Protein AF-V7EQD8-F1 (afdb_monomer_lite)

Secondary structure (DSSP, 8-state):
-------TTHHHHHHHHHHHHHHHHHHHHTTTT--HHHHHHHHTS-HHHHHHHHSSHHHHHHHHHHHHHHHHHHHHHHHHTSSS-HHHHHHHHHHHHHHHHTSHHHHHHHHHHHHHHTT-HHHHHHHHHHTHHHHHHHHHHHHHHHHH-

pLDDT: mean 82.43, std 11.23, range [35.62, 97.31]

Sequence (149 aa):
MSLRSPGRPKDLEKREAILDAAQSLFAERGIDGVPIEAIAARSGVSKVTVYGHFGDKSKIFDSIVARETDRLTQSICGALSASGSLEDRLVGFGMALVDMLTQPCHLALDRAVSLESQRNPDLGRRFFDAGPGRIRQMLSDLLARARDD

Structure (mmCIF, N/CA/C/O backbone):
data_AF-V7EQD8-F1
#
_entry.id   AF-V7EQD8-F1
#
loop_
_atom_site.group_PDB
_atom_site.id
_atom_site.type_symbol
_atom_site.label_atom_id
_atom_site.label_alt_id
_atom_site.label_comp_id
_atom_site.label_asym_id
_atom_site.label_entity_id
_atom_site.label_seq_id
_atom_site.pdbx_PDB_ins_code
_atom_site.Cartn_x
_atom_site.Cartn_y
_atom_site.Cartn_z
_atom_site.occupancy
_atom_site.B_iso_or_equiv
_atom_site.auth_seq_id
_atom_site.auth_comp_id
_atom_site.auth_asym_id
_atom_site.auth_atom_id
_atom_site.pdbx_PDB_model_num
ATOM 1 N N . MET A 1 1 ? -41.913 9.981 -5.398 1.00 35.62 1 MET A N 1
ATOM 2 C CA . MET A 1 1 ? -40.986 8.830 -5.319 1.00 35.62 1 MET A CA 1
ATOM 3 C C . MET A 1 1 ? -39.569 9.403 -5.350 1.00 35.62 1 MET A C 1
ATOM 5 O O . MET A 1 1 ? -39.184 9.962 -6.365 1.00 35.62 1 MET A O 1
ATOM 9 N N . SER A 1 2 ? -38.880 9.453 -4.204 1.00 37.94 2 SER A N 1
ATOM 10 C CA . SER A 1 2 ? -37.594 10.157 -4.040 1.00 37.94 2 SER A CA 1
ATOM 11 C C . SER A 1 2 ? -36.434 9.255 -4.468 1.00 37.94 2 SER A C 1
ATOM 13 O O . SER A 1 2 ? -36.255 8.176 -3.906 1.00 37.94 2 SER A O 1
ATOM 15 N N . LEU A 1 3 ? -35.663 9.689 -5.466 1.00 45.66 3 LEU A N 1
ATOM 16 C CA . LEU A 1 3 ? -34.416 9.049 -5.879 1.00 45.66 3 LEU A CA 1
ATOM 17 C C . LEU A 1 3 ? -33.291 9.558 -4.967 1.00 45.66 3 LEU A C 1
ATOM 19 O O . LEU A 1 3 ? -32.916 10.728 -5.025 1.00 45.66 3 LEU A O 1
ATOM 23 N N . ARG A 1 4 ? -32.766 8.688 -4.098 1.00 43.38 4 ARG A N 1
ATOM 24 C CA . ARG A 1 4 ? -31.539 8.953 -3.333 1.00 43.38 4 ARG A CA 1
ATOM 25 C C . ARG A 1 4 ? -30.351 8.930 -4.303 1.00 43.38 4 ARG A C 1
ATOM 27 O O . ARG A 1 4 ? -29.997 7.865 -4.800 1.00 43.38 4 ARG A O 1
ATOM 34 N N . SER A 1 5 ? -29.754 10.089 -4.573 1.00 48.06 5 SER A N 1
ATOM 35 C CA . SER A 1 5 ? -28.507 10.196 -5.346 1.00 48.06 5 SER A CA 1
ATOM 36 C C . SER A 1 5 ? -27.325 9.524 -4.621 1.00 48.06 5 SER A C 1
ATOM 38 O O . SER A 1 5 ? -27.313 9.498 -3.387 1.00 48.06 5 SER A O 1
ATOM 40 N N . PRO A 1 6 ? -26.317 8.992 -5.342 1.00 54.25 6 PRO A N 1
ATOM 41 C CA . PRO A 1 6 ? -25.235 8.207 -4.748 1.00 54.25 6 PRO A CA 1
ATOM 42 C C . PRO A 1 6 ? -24.308 9.108 -3.919 1.00 54.25 6 PRO A C 1
ATOM 44 O O . PRO A 1 6 ? -23.811 10.116 -4.418 1.00 54.25 6 PRO A O 1
ATOM 47 N N . GLY A 1 7 ? -24.056 8.756 -2.657 1.00 58.69 7 GLY A N 1
ATOM 48 C CA . GLY A 1 7 ? -23.233 9.524 -1.712 1.00 58.69 7 GLY A CA 1
ATOM 49 C C . GLY A 1 7 ? -21.726 9.530 -2.014 1.00 58.69 7 GLY A C 1
ATOM 50 O O . GLY A 1 7 ? -20.943 9.072 -1.197 1.00 58.69 7 GLY A O 1
ATOM 51 N N . ARG A 1 8 ? -21.291 10.044 -3.166 1.00 65.12 8 ARG A N 1
ATOM 52 C CA . ARG A 1 8 ? -19.890 10.003 -3.632 1.00 65.12 8 ARG A CA 1
ATOM 53 C C . ARG A 1 8 ? -19.419 11.430 -3.927 1.00 65.12 8 ARG A C 1
ATOM 55 O O . ARG A 1 8 ? -19.691 11.905 -5.025 1.00 65.12 8 ARG A O 1
ATOM 62 N N . PRO A 1 9 ? -18.926 12.189 -2.921 1.00 62.00 9 PRO A N 1
ATOM 63 C CA . PRO A 1 9 ? -17.475 12.304 -2.636 1.00 62.00 9 PRO A CA 1
ATOM 64 C C . PRO A 1 9 ? -17.087 12.225 -1.139 1.00 62.00 9 PRO A C 1
ATOM 66 O O . PRO A 1 9 ? -16.011 11.735 -0.811 1.00 62.00 9 PRO A O 1
ATOM 69 N N . LYS A 1 10 ? -17.982 12.625 -0.221 1.00 72.31 10 LYS A N 1
ATOM 70 C CA . LYS A 1 10 ? -17.722 12.661 1.235 1.00 72.31 10 LYS A CA 1
ATOM 71 C C . LYS A 1 10 ? -17.446 11.283 1.844 1.00 72.31 10 LYS A C 1
ATOM 73 O O . LYS A 1 10 ? -16.814 11.184 2.888 1.00 72.31 10 LYS A O 1
ATOM 78 N N . ASP A 1 11 ? -17.965 10.228 1.223 1.00 86.06 11 ASP A N 1
ATOM 79 C CA . ASP A 1 11 ? -17.760 8.846 1.661 1.00 86.06 11 ASP A CA 1
ATOM 80 C C . ASP A 1 11 ? -16.335 8.353 1.354 1.00 86.06 11 ASP A C 1
ATOM 82 O O . ASP A 1 11 ? -15.716 7.680 2.174 1.00 86.06 11 ASP A O 1
ATOM 86 N N . LEU A 1 12 ? -15.771 8.778 0.215 1.00 88.25 12 LEU A N 1
ATOM 87 C CA . LEU A 1 12 ? -14.381 8.495 -0.150 1.00 88.25 12 LEU A CA 1
ATOM 88 C C . LEU A 1 12 ? -13.405 9.271 0.739 1.00 88.25 12 LEU A C 1
ATOM 90 O O . LEU A 1 12 ? -12.449 8.686 1.229 1.00 88.25 12 LEU A O 1
ATOM 94 N N . GLU A 1 13 ? -13.679 10.550 1.010 1.00 91.94 13 GLU A N 1
ATOM 95 C CA . GLU A 1 13 ? -12.861 11.364 1.924 1.00 91.94 13 GLU A CA 1
ATOM 96 C C . GLU A 1 13 ? -12.782 10.741 3.323 1.00 91.94 13 GLU A C 1
ATOM 98 O O . GLU A 1 13 ? -11.703 10.633 3.900 1.00 91.94 13 GLU A O 1
ATOM 103 N N . LYS A 1 14 ? -13.916 10.265 3.856 1.00 94.06 14 LYS A N 1
ATOM 104 C CA . LYS A 1 14 ? -13.954 9.559 5.144 1.00 94.06 14 LYS A CA 1
ATOM 105 C C . LYS A 1 14 ? -13.181 8.252 5.098 1.00 94.06 14 LYS A C 1
ATOM 107 O O . LYS A 1 14 ? -12.439 7.958 6.031 1.00 94.06 14 LYS A O 1
ATOM 112 N N . ARG A 1 15 ? -13.352 7.472 4.028 1.00 94.56 15 ARG A N 1
ATOM 113 C CA . ARG A 1 15 ? -12.625 6.217 3.846 1.00 94.56 15 ARG A CA 1
ATOM 114 C C . ARG A 1 15 ? -11.114 6.454 3.864 1.00 94.56 15 ARG A C 1
ATOM 116 O O . ARG A 1 15 ? -10.417 5.753 4.591 1.00 94.56 15 ARG A O 1
ATOM 123 N N . GLU A 1 16 ? -10.623 7.450 3.132 1.00 93.94 16 GLU A N 1
ATOM 124 C CA . GLU A 1 16 ? -9.193 7.779 3.101 1.00 93.94 16 GLU A CA 1
ATOM 125 C C . GLU A 1 16 ? -8.692 8.325 4.443 1.00 93.94 16 GLU A C 1
ATOM 127 O O . GLU A 1 16 ? -7.660 7.867 4.928 1.00 93.94 16 GLU A O 1
ATOM 132 N N . ALA A 1 17 ? -9.462 9.187 5.117 1.00 95.50 17 ALA A N 1
ATOM 133 C CA . ALA A 1 17 ? -9.112 9.680 6.452 1.00 95.50 17 ALA A CA 1
ATOM 134 C C . ALA A 1 17 ? -8.960 8.543 7.480 1.00 95.50 17 ALA A C 1
ATOM 136 O O . ALA A 1 17 ? -8.080 8.586 8.342 1.00 95.50 17 ALA A O 1
ATOM 137 N N . ILE A 1 18 ? -9.799 7.504 7.390 1.00 96.75 18 ILE A N 1
ATOM 138 C CA . ILE A 1 18 ? -9.688 6.309 8.236 1.00 96.75 18 ILE A CA 1
ATOM 139 C C . ILE A 1 18 ? -8.4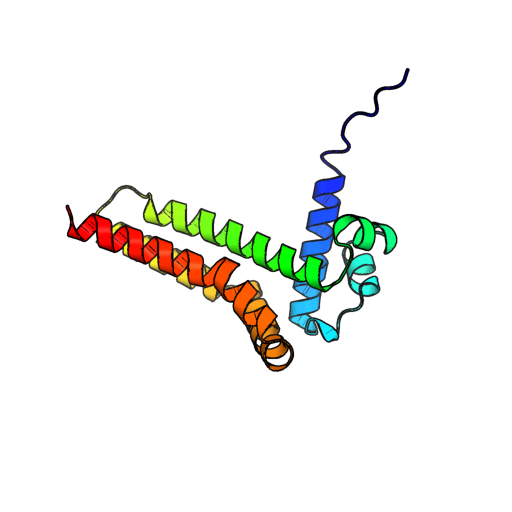03 5.536 7.920 1.00 96.75 18 ILE A C 1
ATOM 141 O O . ILE A 1 18 ? -7.706 5.133 8.853 1.00 96.75 18 ILE A O 1
ATOM 145 N N . LEU A 1 19 ? -8.078 5.332 6.637 1.00 94.06 19 LEU A N 1
ATOM 146 C CA . LEU A 1 19 ? -6.863 4.619 6.228 1.00 94.06 19 LEU A CA 1
ATOM 147 C C . LEU A 1 19 ? -5.595 5.359 6.662 1.00 94.06 19 LEU A C 1
ATOM 149 O O . LEU A 1 19 ? -4.694 4.724 7.202 1.00 94.06 19 LEU A O 1
ATOM 153 N N . ASP A 1 20 ? -5.546 6.683 6.508 1.00 92.69 20 ASP A N 1
ATOM 154 C CA . ASP A 1 20 ? -4.400 7.502 6.919 1.00 92.69 20 ASP A CA 1
ATOM 155 C C . ASP A 1 20 ? -4.193 7.462 8.437 1.00 92.69 20 ASP A C 1
ATOM 157 O O . ASP A 1 20 ? -3.082 7.233 8.928 1.00 92.69 20 ASP A O 1
ATOM 161 N N . ALA A 1 21 ? -5.281 7.614 9.199 1.00 95.00 21 ALA A N 1
ATOM 162 C CA . ALA A 1 21 ? -5.243 7.518 10.653 1.00 95.00 21 ALA A CA 1
ATOM 163 C C . ALA A 1 21 ? -4.765 6.136 11.119 1.00 95.00 21 ALA A C 1
ATOM 165 O O . ALA A 1 21 ? -3.910 6.043 12.004 1.00 95.00 21 ALA A O 1
ATOM 166 N N . ALA A 1 22 ? -5.304 5.070 10.524 1.00 92.88 22 ALA A N 1
ATOM 167 C CA . ALA A 1 22 ? -4.948 3.699 10.855 1.00 92.88 22 ALA A CA 1
ATOM 168 C C . ALA A 1 22 ? -3.497 3.376 10.489 1.00 92.88 22 ALA A C 1
ATOM 170 O O . ALA A 1 22 ? -2.781 2.834 11.324 1.00 92.88 22 ALA A O 1
ATOM 171 N N . GLN A 1 23 ? -3.034 3.765 9.299 1.00 88.38 23 GLN A N 1
ATOM 172 C CA . GLN A 1 23 ? -1.656 3.554 8.851 1.00 88.38 23 GLN A CA 1
ATOM 173 C C . GLN A 1 23 ? -0.655 4.205 9.807 1.00 88.38 23 GLN A C 1
ATOM 175 O O . GLN A 1 23 ? 0.293 3.557 10.250 1.00 88.38 23 GLN A O 1
ATOM 180 N N . SER A 1 24 ? -0.900 5.461 10.185 1.00 87.69 24 SER A N 1
ATOM 181 C CA . SER A 1 24 ? -0.051 6.186 11.130 1.00 87.69 24 SER A CA 1
ATOM 182 C C . SER A 1 24 ? -0.050 5.535 12.521 1.00 87.69 24 SER A C 1
ATOM 184 O O . SER A 1 24 ? 1.010 5.352 13.116 1.00 87.69 24 SER A O 1
ATOM 186 N N . LEU A 1 25 ? -1.211 5.113 13.031 1.00 90.88 25 LEU A N 1
ATOM 187 C CA . LEU A 1 25 ? -1.297 4.446 14.334 1.00 90.88 25 LEU A CA 1
ATOM 188 C C . LEU A 1 25 ? -0.646 3.057 14.332 1.00 90.88 25 LEU A C 1
ATOM 190 O O . LEU A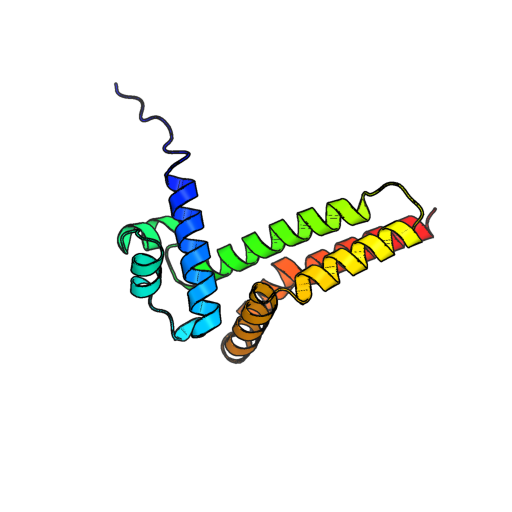 1 25 ? 0.043 2.711 15.293 1.00 90.88 25 LEU A O 1
ATOM 194 N N . PHE A 1 26 ? -0.840 2.265 13.274 1.00 87.25 26 PHE A N 1
ATOM 195 C CA . PHE A 1 26 ? -0.212 0.949 13.132 1.00 87.25 26 PHE A CA 1
ATOM 196 C C . PHE A 1 26 ? 1.310 1.069 13.053 1.00 87.25 26 PHE A C 1
ATOM 198 O O . PHE A 1 26 ? 2.009 0.257 13.655 1.00 87.25 26 PHE A O 1
ATOM 205 N N . ALA A 1 27 ? 1.823 2.104 12.382 1.00 78.56 27 ALA A N 1
ATOM 206 C CA . ALA A 1 27 ? 3.250 2.404 12.343 1.00 78.56 27 ALA A CA 1
ATOM 207 C C . ALA A 1 27 ? 3.824 2.750 13.730 1.00 78.56 27 ALA A C 1
ATOM 209 O O . ALA A 1 27 ? 4.937 2.344 14.054 1.00 78.56 27 ALA A O 1
ATOM 210 N N . GLU A 1 28 ? 3.068 3.480 14.555 1.00 83.12 28 GLU A N 1
ATOM 211 C CA . GLU A 1 28 ? 3.496 3.897 15.897 1.00 83.12 28 GLU A CA 1
ATOM 212 C C . GLU A 1 28 ? 3.424 2.768 16.938 1.00 83.12 28 GLU A C 1
ATOM 214 O O . GLU A 1 28 ? 4.244 2.723 17.854 1.00 83.12 28 GLU A O 1
ATOM 219 N N . ARG A 1 29 ? 2.405 1.902 16.860 1.00 83.19 29 ARG A N 1
ATOM 220 C CA . ARG A 1 29 ? 2.007 1.023 17.981 1.00 83.19 29 ARG A CA 1
ATOM 221 C C . ARG A 1 29 ? 1.840 -0.450 17.605 1.00 83.19 29 ARG A C 1
ATOM 223 O O . ARG A 1 29 ? 1.471 -1.254 18.461 1.00 83.19 29 ARG A O 1
ATOM 230 N N . GLY A 1 30 ? 2.084 -0.806 16.344 1.00 75.94 30 GLY A N 1
ATOM 231 C CA . GLY A 1 30 ? 1.710 -2.104 15.787 1.00 75.94 30 GLY A CA 1
ATOM 232 C C . GLY A 1 30 ? 0.194 -2.247 15.616 1.00 75.94 30 GLY A C 1
ATOM 233 O O . GLY A 1 30 ? -0.592 -1.439 16.107 1.00 75.94 30 GLY A O 1
ATOM 234 N N . ILE A 1 31 ? -0.243 -3.289 14.908 1.00 80.31 31 ILE A N 1
ATOM 235 C CA . ILE A 1 31 ? -1.666 -3.490 14.589 1.00 80.31 31 ILE A CA 1
ATOM 236 C C . ILE A 1 31 ? -2.466 -3.811 15.858 1.00 80.31 31 ILE A C 1
ATOM 238 O O . ILE A 1 31 ? -3.527 -3.231 16.099 1.00 80.31 31 ILE A O 1
ATOM 242 N N . ASP A 1 32 ? -1.956 -4.706 16.706 1.00 80.81 32 ASP A N 1
ATOM 243 C CA . ASP A 1 32 ? -2.610 -5.129 17.950 1.00 80.81 32 ASP A CA 1
ATOM 244 C C . ASP A 1 32 ? -2.819 -3.989 18.947 1.00 80.81 32 ASP A C 1
ATOM 246 O O . ASP A 1 32 ? -3.896 -3.884 19.534 1.00 80.81 32 ASP A O 1
ATOM 250 N N . GLY A 1 33 ? -1.836 -3.094 19.071 1.00 83.75 33 GLY A N 1
ATOM 251 C CA . GLY A 1 33 ? -1.858 -1.970 20.010 1.00 83.75 33 GLY A CA 1
ATOM 252 C C . GLY A 1 33 ? -2.836 -0.848 19.650 1.00 83.75 33 GLY A C 1
ATOM 253 O O . GLY A 1 33 ? -2.946 0.128 20.396 1.00 83.75 33 GLY A O 1
ATOM 254 N N . VAL A 1 34 ? -3.540 -0.954 18.519 1.00 90.44 34 VAL A N 1
ATOM 255 C CA . VAL A 1 34 ? -4.428 0.095 18.010 1.00 90.44 34 VAL A CA 1
ATOM 256 C C . VAL A 1 34 ? -5.896 -0.338 18.095 1.00 90.44 34 VAL A C 1
ATOM 258 O O . VAL A 1 34 ? -6.333 -1.206 17.331 1.00 90.44 34 VAL A O 1
ATOM 261 N N . PRO A 1 35 ? -6.690 0.274 18.994 1.00 94.44 35 PRO A N 1
ATOM 262 C CA . PRO A 1 35 ? -8.133 0.073 19.034 1.00 94.44 35 PRO A CA 1
ATOM 263 C C . PRO A 1 35 ? -8.837 0.870 17.924 1.00 94.44 35 PRO A C 1
ATOM 265 O O . PRO A 1 35 ? -8.379 1.941 17.515 1.00 94.44 35 PRO A O 1
ATOM 268 N N . ILE A 1 36 ? -9.994 0.382 17.465 1.00 95.19 36 ILE A N 1
ATOM 269 C CA . ILE A 1 36 ? -10.816 1.049 16.434 1.00 95.19 36 ILE A CA 1
ATOM 270 C C . ILE A 1 36 ? -11.235 2.457 16.890 1.00 95.19 36 ILE A C 1
ATOM 272 O O . ILE A 1 36 ? -11.344 3.373 16.080 1.00 95.19 36 ILE A O 1
ATOM 276 N N . GLU A 1 37 ? -11.417 2.658 18.192 1.00 95.62 37 GLU A N 1
ATOM 277 C CA . GLU A 1 37 ? -11.703 3.943 18.826 1.00 95.62 37 GLU A CA 1
ATOM 278 C C . GLU A 1 37 ? -10.589 4.967 18.598 1.00 95.62 37 GLU A C 1
ATOM 280 O O . GLU A 1 37 ? -10.881 6.132 18.340 1.00 95.62 37 GLU A O 1
ATOM 285 N N . ALA A 1 38 ? -9.322 4.542 18.649 1.00 97.00 38 ALA A N 1
ATOM 286 C CA . ALA A 1 38 ? -8.194 5.430 18.376 1.00 97.00 38 ALA A CA 1
ATOM 287 C C . ALA A 1 38 ? -8.162 5.841 16.899 1.00 97.00 38 ALA A C 1
ATOM 289 O O . ALA A 1 38 ? -7.902 7.004 16.591 1.00 97.00 38 ALA A O 1
ATOM 290 N N . ILE A 1 39 ? -8.486 4.911 15.994 1.00 96.94 39 ILE A N 1
ATOM 291 C CA . ILE A 1 39 ? -8.598 5.191 14.557 1.00 96.94 39 ILE A CA 1
ATOM 292 C C . ILE A 1 39 ? -9.733 6.186 14.305 1.00 96.94 39 ILE A C 1
ATOM 294 O O . ILE A 1 39 ? -9.525 7.187 13.624 1.00 96.94 39 ILE A O 1
ATOM 298 N N . ALA A 1 40 ? -10.912 5.958 14.889 1.00 96.94 40 ALA A N 1
ATOM 299 C CA . ALA A 1 40 ? -12.064 6.853 14.782 1.00 96.94 40 ALA A CA 1
ATOM 300 C C . ALA A 1 40 ? -11.732 8.267 15.295 1.00 96.94 40 ALA A C 1
ATOM 302 O O . ALA A 1 40 ? -11.955 9.252 14.594 1.00 96.94 40 ALA A O 1
ATOM 303 N N . ALA A 1 41 ? -11.112 8.362 16.475 1.00 97.31 41 ALA A N 1
ATOM 304 C CA . ALA A 1 41 ? -10.706 9.635 17.063 1.00 97.31 41 ALA A CA 1
ATOM 305 C C . ALA A 1 41 ? -9.694 10.391 16.187 1.00 97.31 41 ALA A C 1
ATOM 307 O O . ALA A 1 41 ? -9.863 11.587 15.961 1.00 97.31 41 ALA A O 1
ATOM 308 N N . ARG A 1 42 ? -8.669 9.706 15.659 1.00 96.88 42 ARG A N 1
ATOM 309 C CA . ARG A 1 42 ? -7.640 10.337 14.814 1.00 96.88 42 ARG A CA 1
ATOM 310 C C . ARG A 1 42 ? -8.162 10.714 13.421 1.00 96.88 42 ARG A C 1
ATOM 312 O O . ARG A 1 42 ? -7.721 11.716 12.875 1.00 96.88 42 ARG A O 1
ATOM 319 N N . SER A 1 43 ? -9.103 9.954 12.864 1.00 96.56 43 SER A N 1
ATOM 320 C CA . SER A 1 43 ? -9.715 10.233 11.551 1.00 96.56 43 SER A CA 1
ATOM 321 C C . SER A 1 43 ? -10.867 11.243 11.598 1.00 96.56 43 SER A C 1
ATOM 323 O O . SER A 1 43 ? -11.355 11.663 10.551 1.00 96.56 43 SER A O 1
ATOM 325 N N . GLY A 1 44 ? -11.332 11.630 12.791 1.00 95.88 44 GLY A N 1
ATOM 326 C CA . GLY A 1 44 ? -12.455 12.557 12.953 1.00 95.88 44 GLY A CA 1
ATOM 327 C C . GLY A 1 44 ? -13.817 11.964 12.569 1.00 95.88 44 GLY A C 1
ATOM 328 O O . GLY A 1 44 ? -14.777 12.711 12.375 1.00 95.88 44 GLY A O 1
ATOM 329 N N . VAL A 1 45 ? -13.927 10.634 12.459 1.00 95.75 45 VAL A N 1
ATOM 330 C CA . VAL A 1 45 ? -15.194 9.938 12.179 1.00 95.75 45 VAL A CA 1
ATOM 331 C C . VAL A 1 45 ? -15.701 9.164 13.398 1.00 95.75 45 VAL A C 1
ATOM 333 O O . VAL A 1 45 ? -14.981 8.926 14.363 1.00 95.75 45 VAL A O 1
ATOM 336 N N . SER A 1 46 ? -16.967 8.737 13.376 1.00 96.06 46 SER A N 1
ATOM 337 C CA . SER A 1 46 ? -17.517 7.910 14.456 1.00 96.06 46 SER A CA 1
ATOM 338 C C . SER A 1 46 ? -17.067 6.449 14.349 1.00 96.06 46 SER A C 1
ATOM 340 O O . SER A 1 46 ? -16.845 5.933 13.253 1.00 96.06 46 SER A O 1
ATOM 342 N N . LYS A 1 47 ? -17.039 5.730 15.479 1.00 95.06 47 LYS A N 1
ATOM 343 C CA . LYS A 1 47 ? -16.777 4.276 15.518 1.00 95.06 47 LYS A CA 1
ATOM 344 C C . LYS A 1 47 ? -17.703 3.488 14.578 1.00 95.06 47 LYS A C 1
ATOM 346 O O . LYS A 1 47 ? -17.259 2.584 13.879 1.00 95.06 47 LYS A O 1
ATOM 351 N N . VAL A 1 48 ? -18.982 3.876 14.522 1.00 95.19 48 VAL A N 1
ATOM 352 C CA . VAL A 1 48 ? -19.984 3.288 13.614 1.00 95.19 48 VAL A CA 1
ATOM 353 C C . VAL A 1 48 ? -19.606 3.512 12.149 1.00 95.19 48 VAL A C 1
ATOM 355 O O . VAL A 1 48 ? -19.776 2.612 11.337 1.00 95.19 48 VAL A O 1
ATOM 358 N N . THR A 1 49 ? -19.044 4.678 11.815 1.00 94.50 49 THR A N 1
ATOM 359 C CA . THR A 1 49 ? -18.561 4.971 10.457 1.00 94.50 49 THR A CA 1
ATOM 360 C C . THR A 1 49 ? -17.388 4.061 10.092 1.00 94.50 49 THR A C 1
ATOM 362 O O . THR A 1 49 ? -17.406 3.460 9.024 1.00 94.50 49 THR A O 1
ATOM 365 N N . VAL A 1 50 ? -16.414 3.875 10.994 1.00 95.56 50 VAL A N 1
ATOM 366 C CA . VAL A 1 50 ? -15.278 2.962 10.757 1.00 95.56 50 VAL A CA 1
ATOM 367 C C . VAL A 1 50 ? -15.756 1.532 10.491 1.00 95.56 50 VAL A C 1
ATOM 369 O O . VAL A 1 50 ? -15.365 0.928 9.492 1.00 95.56 50 VAL A O 1
ATOM 372 N N . TYR A 1 51 ? -16.653 1.011 11.334 1.00 93.62 51 TYR A N 1
ATOM 373 C CA . TYR A 1 51 ? -17.242 -0.312 11.120 1.00 93.62 51 TYR A CA 1
ATOM 374 C C . TYR A 1 51 ? -18.080 -0.396 9.843 1.00 93.62 51 TYR A C 1
ATOM 376 O O . TYR A 1 51 ? -18.038 -1.419 9.170 1.00 93.62 51 TYR A O 1
ATOM 384 N N . GLY A 1 52 ? -18.798 0.666 9.473 1.00 93.69 52 GLY A N 1
ATOM 385 C CA . GLY A 1 52 ? -19.563 0.712 8.227 1.00 93.69 52 GLY A CA 1
ATOM 386 C C . GLY A 1 52 ? -18.688 0.609 6.974 1.00 93.69 52 GLY A C 1
ATOM 387 O O . GLY A 1 52 ? -19.082 -0.049 6.017 1.00 93.69 52 GLY A O 1
ATOM 388 N N . HIS A 1 53 ? -17.496 1.215 6.982 1.00 93.62 53 HIS A N 1
ATOM 389 C CA . HIS A 1 53 ? -16.578 1.158 5.840 1.00 93.62 53 HIS A CA 1
ATOM 390 C C . HIS A 1 53 ? -15.773 -0.139 5.762 1.00 93.62 53 HIS A C 1
ATOM 392 O O . HIS A 1 53 ? -15.506 -0.618 4.661 1.00 93.62 53 HIS A O 1
ATOM 398 N N . PHE A 1 54 ? -15.344 -0.679 6.906 1.00 92.62 54 PHE A N 1
ATOM 399 C CA . PHE A 1 54 ? -14.336 -1.742 6.922 1.00 92.62 54 PHE A CA 1
ATOM 400 C C . PHE A 1 54 ? -14.765 -3.011 7.657 1.00 92.62 54 PHE A C 1
ATOM 402 O O . PHE A 1 54 ? -14.201 -4.065 7.404 1.00 92.62 54 PHE A O 1
ATOM 409 N N . GLY A 1 55 ? -15.761 -2.964 8.539 1.00 91.25 55 GLY A N 1
ATOM 410 C CA . GLY A 1 55 ? -16.218 -4.122 9.314 1.00 91.25 55 GLY A CA 1
ATOM 411 C C . GLY A 1 55 ? -15.287 -4.516 10.465 1.00 91.25 55 GLY A C 1
ATOM 412 O O . GLY A 1 55 ? -15.752 -4.655 11.591 1.00 91.25 55 GLY A O 1
ATOM 413 N N . ASP A 1 56 ? -13.981 -4.645 10.231 1.00 87.38 56 ASP A N 1
ATOM 414 C CA . ASP A 1 56 ? -13.004 -4.970 11.274 1.00 87.38 56 ASP A CA 1
ATOM 415 C C . ASP A 1 56 ? -11.606 -4.373 11.010 1.00 87.38 56 ASP A C 1
ATOM 417 O O . ASP A 1 56 ? -11.326 -3.783 9.964 1.00 87.38 56 ASP A O 1
ATOM 421 N N . LYS A 1 57 ? -10.713 -4.515 11.998 1.00 87.31 57 LYS A N 1
ATOM 422 C CA . LYS A 1 57 ? -9.335 -4.005 11.942 1.00 87.31 57 LYS A CA 1
ATOM 423 C C . LYS A 1 57 ? -8.491 -4.705 10.866 1.00 87.31 57 LYS A C 1
ATOM 425 O O . LYS A 1 57 ? -7.643 -4.054 10.259 1.00 87.31 57 LYS A O 1
ATOM 430 N N . SER A 1 58 ? -8.741 -5.990 10.599 1.00 82.56 58 SER A N 1
ATOM 431 C CA . SER A 1 58 ? -8.040 -6.743 9.551 1.00 82.56 58 SER A CA 1
ATOM 432 C C . SER A 1 58 ? -8.362 -6.183 8.171 1.00 82.56 58 SER A C 1
ATOM 434 O O . SER A 1 58 ? -7.469 -6.042 7.346 1.00 82.56 58 SER A O 1
ATOM 436 N N . LYS A 1 59 ? -9.616 -5.808 7.916 1.00 87.19 59 LYS A N 1
ATOM 437 C CA . LYS A 1 59 ? -10.047 -5.206 6.650 1.00 87.19 59 LYS A CA 1
ATOM 438 C C . LYS A 1 59 ? -9.503 -3.798 6.435 1.00 87.19 59 LYS A C 1
ATOM 440 O O . LYS A 1 59 ? -9.236 -3.427 5.291 1.00 87.19 59 LYS A O 1
ATOM 445 N N . ILE A 1 60 ? -9.315 -3.023 7.507 1.00 90.56 60 ILE A N 1
ATOM 446 C CA . ILE A 1 60 ? -8.598 -1.738 7.439 1.00 90.56 60 ILE A CA 1
ATOM 447 C C . ILE A 1 60 ? -7.160 -1.991 6.994 1.00 90.56 60 ILE A C 1
ATOM 449 O O . ILE A 1 60 ? -6.700 -1.375 6.038 1.00 90.56 60 ILE A O 1
ATOM 453 N N . PHE A 1 61 ? -6.476 -2.936 7.640 1.00 83.75 61 PHE A N 1
ATOM 454 C CA . PHE A 1 61 ? -5.113 -3.309 7.280 1.00 83.75 61 PHE A CA 1
ATOM 455 C C . PHE A 1 61 ? -5.007 -3.797 5.827 1.00 83.75 61 PHE A C 1
ATOM 457 O O . PHE A 1 61 ? -4.213 -3.254 5.064 1.00 83.75 61 PHE A O 1
ATOM 464 N N . ASP A 1 62 ? -5.867 -4.730 5.413 1.00 81.38 62 ASP A N 1
ATOM 465 C CA . ASP A 1 62 ? -5.933 -5.222 4.032 1.00 81.38 62 ASP A CA 1
ATOM 466 C C . ASP A 1 62 ? -6.121 -4.072 3.028 1.00 81.38 62 ASP A C 1
ATOM 468 O O . ASP A 1 62 ? -5.514 -4.058 1.959 1.00 81.38 62 ASP A O 1
ATOM 472 N N . SER A 1 63 ? -6.951 -3.085 3.379 1.00 88.06 63 SER A N 1
ATOM 473 C CA . SER A 1 63 ? -7.208 -1.913 2.539 1.00 88.06 63 SER A CA 1
ATOM 474 C C . SER A 1 63 ? -6.011 -0.964 2.462 1.00 88.06 63 SER A C 1
ATOM 476 O O . SER A 1 63 ? -5.786 -0.384 1.402 1.00 88.06 63 SER A O 1
ATOM 478 N N . ILE A 1 64 ? -5.243 -0.805 3.547 1.00 85.94 64 ILE A N 1
ATOM 479 C CA . ILE A 1 64 ? -3.976 -0.056 3.534 1.00 85.94 64 ILE A CA 1
ATOM 480 C C . ILE A 1 64 ? -2.982 -0.768 2.615 1.00 85.94 64 ILE A C 1
ATOM 482 O O . ILE A 1 64 ? -2.427 -0.137 1.723 1.00 85.94 64 ILE A O 1
ATOM 486 N N . VAL A 1 65 ? -2.810 -2.084 2.776 1.00 78.12 65 VAL A N 1
ATOM 487 C CA . VAL A 1 65 ? -1.902 -2.887 1.940 1.00 78.12 65 VAL A CA 1
ATOM 488 C C . VAL A 1 65 ? -2.280 -2.779 0.463 1.00 78.12 65 VAL A C 1
ATOM 490 O O . VAL A 1 65 ? -1.409 -2.541 -0.372 1.00 78.12 65 VAL A O 1
ATOM 493 N N . ALA A 1 66 ? -3.569 -2.895 0.134 1.00 80.12 66 ALA A N 1
ATOM 494 C CA . ALA A 1 66 ? -4.056 -2.733 -1.233 1.00 80.12 66 ALA A CA 1
ATOM 495 C C . ALA A 1 66 ? -3.790 -1.319 -1.778 1.00 80.12 66 ALA A C 1
ATOM 497 O O . ALA A 1 66 ? -3.296 -1.180 -2.891 1.00 80.12 66 ALA A O 1
ATOM 498 N N . ARG A 1 67 ? -4.042 -0.270 -0.982 1.00 84.12 67 ARG A N 1
ATOM 499 C CA . ARG A 1 67 ? -3.790 1.124 -1.381 1.00 84.12 67 ARG A CA 1
ATOM 500 C C . ARG A 1 67 ? -2.315 1.382 -1.680 1.00 84.12 67 ARG A C 1
ATOM 502 O O . ARG A 1 67 ? -1.999 2.016 -2.686 1.00 84.12 67 ARG A O 1
ATOM 509 N N . GLU A 1 68 ? -1.420 0.899 -0.822 1.00 76.56 68 GLU A N 1
ATOM 510 C CA . GLU A 1 68 ? 0.020 1.054 -1.044 1.00 76.56 68 GLU A CA 1
ATOM 511 C C . GLU A 1 68 ? 0.488 0.225 -2.245 1.00 76.56 68 GLU A C 1
ATOM 513 O O . GLU A 1 68 ? 1.251 0.725 -3.065 1.00 76.56 68 GLU A O 1
ATOM 518 N N . THR A 1 69 ? -0.049 -0.986 -2.421 1.00 72.69 69 THR A N 1
ATOM 519 C CA . THR A 1 69 ? 0.189 -1.841 -3.598 1.00 72.69 69 THR A CA 1
ATOM 520 C C . THR A 1 69 ? -0.258 -1.181 -4.907 1.00 72.69 69 THR A C 1
ATOM 522 O O . THR A 1 69 ? 0.431 -1.284 -5.925 1.00 72.69 69 THR A O 1
ATOM 525 N N . ASP A 1 70 ? -1.403 -0.501 -4.911 1.00 78.75 70 ASP A N 1
ATOM 526 C CA . ASP A 1 70 ? -1.916 0.184 -6.097 1.00 78.75 70 ASP A CA 1
ATOM 527 C C . ASP A 1 70 ? -1.039 1.387 -6.463 1.00 78.75 70 ASP A C 1
ATOM 529 O O . ASP A 1 70 ? -0.679 1.553 -7.631 1.00 78.75 70 ASP A O 1
ATOM 533 N N . ARG A 1 71 ? -0.620 2.185 -5.468 1.00 75.94 71 ARG A N 1
ATOM 534 C CA . ARG A 1 71 ? 0.354 3.2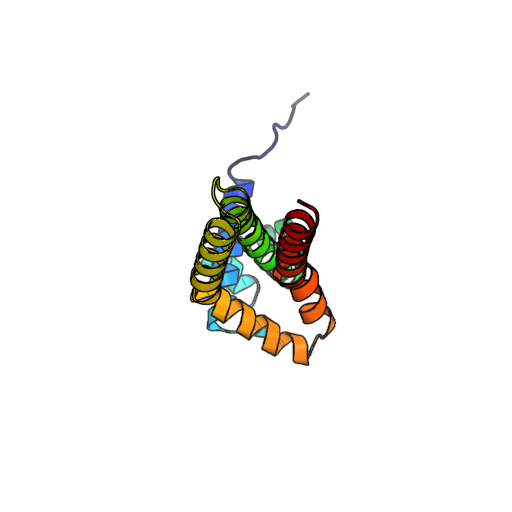78 -5.663 1.00 75.94 71 ARG A CA 1
ATOM 535 C C . ARG A 1 71 ? 1.672 2.758 -6.233 1.00 75.94 71 ARG A C 1
ATOM 537 O O . ARG A 1 71 ? 2.207 3.326 -7.185 1.00 75.94 71 ARG A O 1
ATOM 544 N N . LEU A 1 72 ? 2.149 1.646 -5.681 1.00 68.75 72 LEU A N 1
ATOM 545 C CA . LEU A 1 72 ? 3.309 0.893 -6.146 1.00 68.75 72 LEU A CA 1
ATOM 546 C C . LEU A 1 72 ? 3.196 0.517 -7.615 1.00 68.75 72 LEU A C 1
ATOM 548 O O . LEU A 1 72 ? 4.056 0.857 -8.424 1.00 68.75 72 LEU A O 1
ATOM 552 N N . THR A 1 73 ? 2.103 -0.164 -7.954 1.00 71.31 73 THR A N 1
ATOM 553 C CA . THR A 1 73 ? 1.842 -0.660 -9.301 1.00 71.31 73 THR A CA 1
ATOM 554 C C . THR A 1 73 ? 1.781 0.500 -10.287 1.00 71.31 73 THR A C 1
ATOM 556 O O . THR A 1 73 ? 2.336 0.392 -11.371 1.00 71.31 73 THR A O 1
ATOM 559 N N . GLN A 1 74 ? 1.174 1.632 -9.919 1.00 76.06 74 GLN A N 1
ATOM 560 C CA . GLN A 1 74 ? 1.122 2.817 -10.778 1.00 76.06 74 GLN A CA 1
ATOM 561 C C . GLN A 1 74 ? 2.507 3.426 -11.031 1.00 76.06 74 GLN A C 1
ATOM 563 O O . GLN A 1 74 ? 2.844 3.687 -12.185 1.00 76.06 74 GLN A O 1
ATOM 568 N N . SER A 1 75 ? 3.318 3.605 -9.984 1.00 72.12 75 SER A N 1
ATOM 569 C CA . SER A 1 75 ? 4.679 4.152 -10.109 1.00 72.12 75 SER A CA 1
ATOM 570 C C . SER A 1 75 ? 5.577 3.241 -10.959 1.00 72.12 75 SER A C 1
ATOM 572 O O . SER A 1 75 ? 6.227 3.679 -11.909 1.00 72.12 75 SER A O 1
ATOM 574 N N . ILE A 1 76 ? 5.524 1.935 -10.685 1.00 71.44 76 ILE A N 1
ATOM 575 C CA . ILE A 1 76 ? 6.301 0.904 -11.380 1.00 71.44 76 ILE A CA 1
ATOM 576 C C . ILE A 1 76 ? 5.850 0.733 -12.835 1.00 71.44 76 ILE A C 1
ATOM 578 O O . ILE A 1 76 ? 6.693 0.691 -13.728 1.00 71.44 76 ILE A O 1
ATOM 582 N N . CYS A 1 77 ? 4.541 0.667 -13.106 1.00 72.44 77 CYS A N 1
ATOM 583 C CA . CYS A 1 77 ? 4.017 0.627 -14.474 1.00 72.44 77 CYS A CA 1
ATOM 584 C C . CYS A 1 77 ? 4.476 1.846 -15.278 1.00 72.44 77 CYS A C 1
ATOM 586 O O . CYS A 1 77 ? 4.819 1.695 -16.449 1.00 72.44 77 CYS A O 1
ATOM 588 N N . GLY A 1 78 ? 4.496 3.032 -14.660 1.00 74.06 78 GLY A N 1
ATOM 589 C CA . GLY A 1 78 ? 4.980 4.257 -15.293 1.00 74.06 78 GLY A CA 1
ATOM 590 C C . GLY A 1 78 ? 6.444 4.150 -15.717 1.00 74.06 78 GLY A C 1
ATOM 591 O O . GLY A 1 78 ? 6.765 4.441 -16.866 1.00 74.06 78 GLY A O 1
ATOM 592 N N . ALA A 1 79 ? 7.310 3.657 -14.829 1.00 73.56 79 ALA A N 1
ATOM 593 C CA . ALA A 1 79 ? 8.731 3.471 -15.119 1.00 73.56 79 ALA A CA 1
ATOM 594 C C . ALA A 1 79 ? 8.996 2.385 -16.180 1.00 73.56 79 ALA A C 1
ATOM 596 O O . ALA A 1 79 ? 9.807 2.580 -17.081 1.00 73.56 79 ALA A O 1
ATOM 597 N N . LEU A 1 80 ? 8.284 1.254 -16.116 1.00 71.44 80 LEU A N 1
ATOM 598 C CA . LEU A 1 80 ? 8.454 0.140 -17.060 1.00 71.44 80 LEU A CA 1
ATOM 599 C C . LEU A 1 80 ? 7.882 0.439 -18.455 1.00 71.44 80 LEU A C 1
ATOM 601 O O . LEU A 1 80 ? 8.341 -0.134 -19.442 1.00 71.44 80 LEU A O 1
ATOM 605 N N . SER A 1 81 ? 6.886 1.327 -18.541 1.00 72.88 81 SER A N 1
ATOM 606 C CA . SER A 1 81 ? 6.271 1.759 -19.806 1.00 72.88 81 SER A CA 1
ATOM 607 C C . SER A 1 81 ? 6.960 2.981 -20.418 1.00 72.88 81 SER A C 1
ATOM 609 O O . SER A 1 81 ? 6.517 3.470 -21.457 1.00 72.88 81 SER A O 1
ATOM 611 N N . ALA A 1 82 ? 8.013 3.499 -19.779 1.00 75.25 82 ALA A N 1
ATOM 612 C CA . ALA A 1 82 ? 8.768 4.628 -20.295 1.00 75.25 82 ALA A CA 1
ATOM 613 C C . ALA A 1 82 ? 9.467 4.264 -21.614 1.00 75.25 82 ALA A C 1
ATOM 615 O O . ALA A 1 82 ? 9.992 3.161 -21.786 1.00 75.25 82 ALA A O 1
ATOM 616 N N . SER A 1 83 ? 9.478 5.210 -22.551 1.00 74.12 83 SER A N 1
ATOM 617 C CA . SER A 1 83 ? 10.247 5.104 -23.789 1.00 74.12 83 SER A CA 1
ATOM 618 C C . SER A 1 83 ? 11.742 5.055 -23.470 1.00 74.12 83 SER A C 1
ATOM 620 O O . SER A 1 83 ? 12.218 5.856 -22.669 1.00 74.12 83 SER A O 1
ATOM 622 N N . GLY A 1 84 ? 12.489 4.164 -24.118 1.00 82.19 84 GLY A N 1
ATOM 623 C CA . GLY A 1 84 ? 13.932 4.047 -23.911 1.00 82.19 84 GLY A CA 1
ATOM 624 C C . GLY A 1 84 ? 14.439 2.627 -24.116 1.00 82.19 84 GLY A C 1
ATOM 625 O O . GLY A 1 84 ? 13.690 1.725 -24.504 1.00 82.19 84 GLY A O 1
ATOM 626 N N . SER A 1 85 ? 15.728 2.433 -23.854 1.00 89.06 85 SER A N 1
ATOM 627 C CA . SER A 1 85 ? 16.344 1.109 -23.866 1.00 89.06 85 SER A CA 1
ATOM 628 C C . SER A 1 85 ? 15.779 0.219 -22.745 1.00 89.06 85 SER A C 1
ATOM 630 O O . SER A 1 85 ? 15.041 0.659 -21.859 1.00 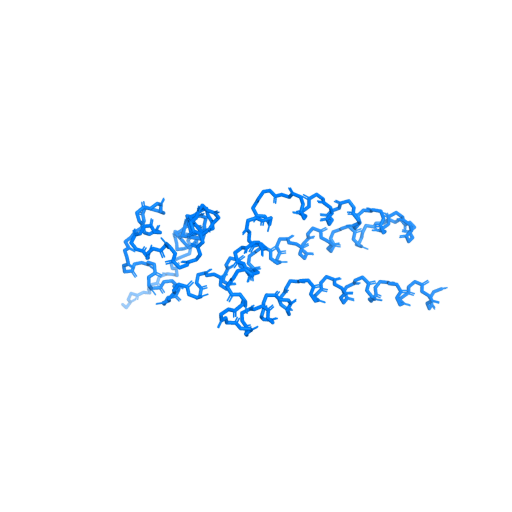89.06 85 SER A O 1
ATOM 632 N N . LEU A 1 86 ? 16.086 -1.082 -22.774 1.00 87.69 86 LEU A N 1
ATOM 633 C CA . LEU A 1 86 ? 15.801 -1.951 -21.625 1.00 87.69 86 LEU A CA 1
ATOM 634 C C . LEU A 1 86 ? 16.516 -1.449 -20.360 1.00 87.69 86 LEU A C 1
ATOM 636 O O . LEU A 1 86 ? 15.927 -1.473 -19.284 1.00 87.69 86 LEU A O 1
ATOM 640 N N . GLU A 1 87 ? 17.751 -0.968 -20.504 1.00 89.50 87 GLU A N 1
ATOM 641 C CA . GLU A 1 87 ? 18.545 -0.421 -19.405 1.00 89.50 87 GLU A CA 1
ATOM 642 C C . GLU A 1 87 ? 17.851 0.784 -18.761 1.00 89.50 87 GLU A C 1
ATOM 644 O O . GLU A 1 87 ? 17.631 0.772 -17.552 1.00 89.50 87 GLU A O 1
ATOM 649 N N . ASP A 1 88 ? 17.389 1.754 -19.558 1.00 87.62 88 ASP A N 1
ATOM 650 C CA . ASP A 1 88 ? 16.687 2.945 -19.050 1.00 87.62 88 ASP A CA 1
ATOM 651 C C . ASP A 1 88 ? 15.436 2.570 -18.240 1.00 87.62 88 ASP A C 1
ATOM 653 O O . ASP A 1 88 ? 15.188 3.104 -17.156 1.00 87.62 88 ASP A O 1
ATOM 657 N N . ARG A 1 89 ? 14.662 1.598 -18.739 1.00 86.62 89 ARG A N 1
ATOM 658 C CA . ARG A 1 89 ? 13.456 1.093 -18.066 1.00 86.62 89 ARG A CA 1
ATOM 659 C C . ARG A 1 89 ? 13.785 0.373 -16.759 1.00 86.62 89 ARG A C 1
ATOM 661 O O . ARG A 1 89 ? 13.073 0.552 -15.771 1.00 86.62 89 ARG A O 1
ATOM 668 N N . LEU A 1 90 ? 14.859 -0.420 -16.725 1.00 88.38 90 LEU A N 1
ATOM 669 C CA . LEU A 1 90 ? 15.310 -1.117 -15.516 1.00 88.38 90 LEU A CA 1
ATOM 670 C C . LEU A 1 90 ? 15.869 -0.151 -14.466 1.00 88.38 90 LEU A C 1
ATOM 672 O O . LEU A 1 90 ? 15.589 -0.326 -13.280 1.00 88.38 90 LEU A O 1
ATOM 676 N N . VAL A 1 91 ? 16.604 0.883 -14.882 1.00 89.44 91 VAL A N 1
ATOM 677 C CA . VAL A 1 91 ? 17.090 1.940 -13.984 1.00 89.44 91 VA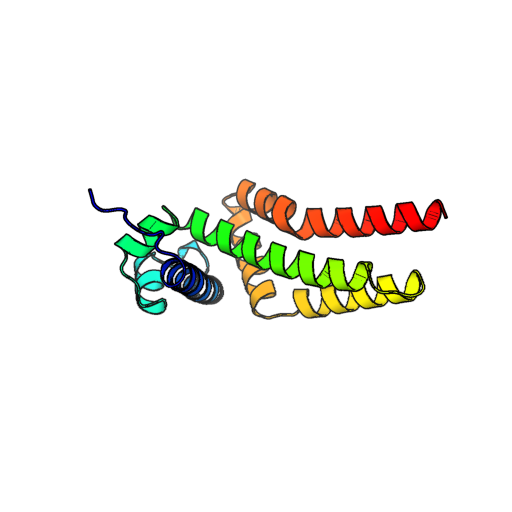L A CA 1
ATOM 678 C C . VAL A 1 91 ? 15.911 2.711 -13.395 1.00 89.44 91 VAL A C 1
ATOM 680 O O . VAL A 1 91 ? 15.824 2.840 -12.174 1.00 89.44 91 VAL A O 1
ATOM 683 N N . GLY A 1 92 ? 14.960 3.147 -14.228 1.00 87.19 92 GLY A N 1
ATOM 684 C CA . GLY A 1 92 ? 13.754 3.838 -13.764 1.00 87.19 92 GLY A CA 1
ATOM 685 C C . GLY A 1 92 ? 12.932 2.990 -12.791 1.00 87.19 92 GLY A C 1
ATOM 686 O O . GLY A 1 92 ? 12.505 3.476 -11.743 1.00 87.19 92 GLY A O 1
ATOM 687 N N . PHE A 1 93 ? 12.765 1.700 -13.095 1.00 86.31 93 PHE A N 1
ATOM 688 C CA . PHE A 1 93 ? 12.131 0.741 -12.194 1.00 86.31 93 PHE A CA 1
ATOM 689 C C . PHE A 1 93 ? 12.868 0.632 -10.854 1.00 86.31 93 PHE A C 1
ATOM 691 O O . PHE A 1 93 ? 12.241 0.717 -9.799 1.00 86.31 93 PHE A O 1
ATOM 698 N N . GLY A 1 94 ? 14.193 0.459 -10.887 1.00 87.12 94 GLY A N 1
ATOM 699 C CA . GLY A 1 94 ? 15.023 0.326 -9.693 1.00 87.12 94 GLY A CA 1
ATOM 700 C C . GLY A 1 94 ? 14.961 1.564 -8.800 1.00 87.12 94 GLY A C 1
ATOM 701 O O . GLY A 1 94 ? 14.788 1.428 -7.591 1.00 87.12 94 GLY A O 1
ATOM 702 N N . MET A 1 95 ? 15.025 2.763 -9.388 1.00 88.38 95 MET A N 1
ATOM 703 C CA . MET A 1 95 ? 14.888 4.024 -8.653 1.00 88.38 95 MET A CA 1
ATOM 704 C C . MET A 1 95 ? 13.512 4.144 -7.993 1.00 88.38 95 MET A C 1
ATOM 706 O O . MET A 1 95 ? 13.438 4.374 -6.790 1.00 88.38 95 MET A O 1
ATOM 710 N N . ALA A 1 96 ? 12.429 3.894 -8.739 1.00 84.12 96 ALA A N 1
ATOM 711 C CA . ALA A 1 96 ? 11.071 3.942 -8.197 1.00 84.12 96 ALA A CA 1
ATOM 712 C C . ALA A 1 96 ? 10.855 2.925 -7.062 1.00 84.12 96 ALA A C 1
ATOM 714 O O . ALA A 1 96 ? 10.179 3.220 -6.074 1.00 84.12 96 ALA A O 1
ATOM 715 N N . LEU A 1 97 ? 11.446 1.732 -7.184 1.00 83.62 97 LEU A N 1
ATOM 716 C CA . LEU A 1 97 ? 11.379 0.697 -6.157 1.00 83.62 97 LEU A CA 1
ATOM 717 C C . LEU A 1 97 ? 12.160 1.096 -4.897 1.00 83.62 97 LEU A C 1
ATOM 719 O O . LEU A 1 97 ? 11.636 0.947 -3.796 1.00 83.62 97 LEU A O 1
ATOM 723 N N . VAL A 1 98 ? 13.387 1.608 -5.036 1.00 87.31 98 VAL A N 1
ATOM 724 C CA . VAL A 1 98 ? 14.221 2.032 -3.897 1.00 87.31 98 VAL A CA 1
ATOM 725 C C . VAL A 1 98 ? 13.602 3.222 -3.173 1.00 87.31 98 VAL A C 1
ATOM 727 O O . VAL A 1 98 ? 13.469 3.175 -1.948 1.00 87.31 98 VAL A O 1
ATOM 730 N N . ASP A 1 99 ? 13.174 4.251 -3.906 1.00 85.12 99 ASP A N 1
ATOM 731 C CA . ASP A 1 99 ? 12.506 5.423 -3.331 1.00 85.12 99 ASP A CA 1
ATOM 732 C C . ASP A 1 99 ? 11.291 5.006 -2.515 1.00 85.12 99 ASP A C 1
ATOM 734 O O . ASP A 1 99 ? 11.045 5.549 -1.443 1.00 85.12 99 ASP A O 1
ATOM 738 N N . MET A 1 100 ? 10.554 4.003 -2.991 1.00 79.62 100 MET A N 1
ATOM 739 C CA . MET A 1 100 ? 9.396 3.487 -2.287 1.00 79.62 100 MET A CA 1
ATOM 740 C C . MET A 1 100 ? 9.763 2.636 -1.061 1.00 79.62 100 MET A C 1
ATOM 742 O O . MET A 1 100 ? 9.234 2.878 0.024 1.00 79.62 100 MET A O 1
ATOM 746 N N . LEU A 1 101 ? 10.677 1.668 -1.196 1.00 80.31 101 LEU A N 1
ATOM 747 C CA . LEU A 1 101 ? 11.082 0.778 -0.094 1.00 80.31 101 LEU A CA 1
ATOM 748 C C . LEU A 1 101 ? 11.710 1.553 1.068 1.00 80.31 101 LEU A C 1
ATOM 750 O O . LEU A 1 101 ? 11.663 1.112 2.215 1.00 80.31 101 LEU A O 1
ATOM 754 N N . THR A 1 102 ? 12.297 2.710 0.773 1.00 84.12 102 THR A N 1
ATOM 755 C CA . THR A 1 102 ? 12.941 3.579 1.760 1.00 84.12 102 THR A CA 1
ATOM 756 C C . THR A 1 102 ? 11.981 4.588 2.390 1.00 84.12 102 THR A C 1
ATOM 758 O O . THR A 1 102 ? 12.362 5.256 3.356 1.00 84.12 102 THR A O 1
ATOM 761 N N . GLN A 1 103 ? 10.723 4.681 1.932 1.00 79.88 103 GLN A N 1
ATOM 762 C CA . GLN A 1 103 ? 9.748 5.556 2.579 1.00 79.88 103 GLN A CA 1
ATOM 763 C C . GLN A 1 103 ? 9.455 5.073 4.008 1.00 79.88 103 GLN A C 1
ATOM 765 O O . GLN A 1 103 ? 9.187 3.885 4.222 1.00 79.88 103 GLN A O 1
ATOM 770 N N . PRO A 1 104 ? 9.414 5.983 5.002 1.00 74.12 104 PRO A N 1
ATOM 771 C CA . PRO A 1 104 ? 9.138 5.619 6.392 1.00 74.12 104 PRO A CA 1
ATOM 772 C C . PRO A 1 104 ? 7.828 4.842 6.578 1.00 74.12 104 PRO A C 1
ATOM 774 O O . PRO A 1 104 ? 7.750 3.961 7.432 1.00 74.12 104 PRO A O 1
ATOM 777 N N . CYS A 1 105 ? 6.809 5.145 5.768 1.00 69.12 105 CYS A N 1
ATOM 778 C CA . CYS A 1 105 ? 5.525 4.448 5.791 1.00 69.12 105 CYS A CA 1
ATOM 779 C C . CYS A 1 105 ? 5.643 2.982 5.348 1.00 69.12 105 CYS A C 1
ATOM 781 O O . CYS A 1 105 ? 5.057 2.115 5.995 1.00 69.12 105 CYS A O 1
ATOM 783 N N . HIS A 1 106 ? 6.423 2.691 4.303 1.00 76.50 106 HIS A N 1
ATOM 784 C CA . HIS A 1 106 ? 6.624 1.330 3.812 1.00 76.50 106 HIS A CA 1
ATOM 785 C C . HIS A 1 106 ? 7.436 0.504 4.810 1.00 76.50 106 HIS A C 1
ATOM 787 O O . HIS A 1 106 ? 7.052 -0.612 5.147 1.00 76.50 106 HIS A O 1
ATOM 793 N N . LEU A 1 107 ? 8.509 1.072 5.367 1.00 80.38 107 LEU A N 1
ATOM 794 C CA . LEU A 1 107 ? 9.310 0.401 6.396 1.00 80.38 107 LEU A CA 1
ATOM 795 C C . LEU A 1 107 ? 8.490 0.087 7.652 1.00 80.38 107 LEU A C 1
ATOM 797 O O . LEU A 1 107 ? 8.669 -0.962 8.273 1.00 80.38 107 LEU A O 1
ATOM 801 N N . ALA A 1 108 ? 7.592 0.991 8.045 1.00 75.94 108 ALA A N 1
ATOM 802 C CA . ALA A 1 108 ? 6.694 0.753 9.166 1.00 75.94 108 ALA A CA 1
ATOM 803 C C . ALA A 1 108 ? 5.671 -0.351 8.861 1.00 75.94 108 ALA A C 1
ATOM 805 O O . ALA A 1 108 ? 5.422 -1.201 9.718 1.00 75.94 108 ALA A O 1
ATOM 806 N N . LEU A 1 109 ? 5.121 -0.372 7.642 1.00 77.06 109 LEU A N 1
ATOM 807 C CA . LEU A 1 109 ? 4.206 -1.417 7.193 1.00 77.06 109 LEU A CA 1
ATOM 808 C C . LEU A 1 109 ? 4.896 -2.786 7.151 1.00 77.06 109 LEU A C 1
ATOM 810 O O . LEU A 1 109 ? 4.377 -3.727 7.743 1.00 77.06 109 LEU A O 1
ATOM 814 N N . ASP A 1 110 ? 6.085 -2.887 6.554 1.00 79.75 110 ASP A N 1
ATOM 815 C CA . ASP A 1 110 ? 6.868 -4.129 6.497 1.00 79.75 110 ASP A CA 1
ATOM 816 C C . ASP A 1 110 ? 7.193 -4.663 7.894 1.00 79.75 110 ASP A C 1
ATOM 818 O O . ASP A 1 110 ? 7.089 -5.866 8.148 1.00 79.75 110 ASP A O 1
ATOM 822 N N . ARG A 1 111 ? 7.551 -3.778 8.835 1.00 80.00 111 ARG A N 1
ATOM 823 C CA . ARG A 1 111 ? 7.778 -4.160 10.238 1.00 80.00 111 ARG A CA 1
ATOM 824 C C . ARG A 1 111 ? 6.505 -4.688 10.887 1.00 80.00 111 ARG A C 1
ATOM 826 O O . ARG A 1 111 ? 6.554 -5.725 11.544 1.00 80.00 111 ARG A O 1
ATOM 833 N N . ALA A 1 112 ? 5.377 -4.004 10.696 1.00 77.19 112 ALA A N 1
ATOM 834 C CA . ALA A 1 112 ? 4.092 -4.428 11.240 1.00 77.19 112 ALA A CA 1
ATOM 835 C C . ALA A 1 112 ? 3.657 -5.788 10.667 1.00 77.19 112 ALA A C 1
ATOM 837 O O . ALA A 1 112 ? 3.302 -6.682 11.432 1.00 77.19 112 ALA A O 1
ATOM 838 N N . VAL A 1 113 ? 3.766 -5.972 9.346 1.00 79.44 113 VAL A N 1
ATOM 839 C CA . VAL A 1 113 ? 3.500 -7.242 8.650 1.00 79.44 113 VAL A CA 1
ATOM 840 C C . VAL A 1 113 ? 4.402 -8.345 9.189 1.00 79.44 113 VAL A C 1
ATOM 842 O O . VAL A 1 113 ? 3.916 -9.426 9.503 1.00 79.44 113 VAL A O 1
ATOM 845 N N . SER A 1 114 ? 5.708 -8.092 9.307 1.00 81.25 114 SER A N 1
ATOM 846 C CA . SER A 1 114 ? 6.688 -9.096 9.737 1.00 81.25 114 SER A CA 1
ATOM 847 C C . SER A 1 114 ? 6.435 -9.572 11.164 1.00 81.25 114 SER A C 1
ATOM 849 O O . SER A 1 114 ? 6.533 -10.766 11.439 1.00 81.25 114 SER A O 1
ATOM 851 N N . LEU A 1 115 ? 6.087 -8.652 12.067 1.00 79.94 115 LEU A N 1
ATOM 852 C CA . LEU A 1 115 ? 5.719 -8.978 13.445 1.00 79.94 115 LEU A CA 1
ATOM 853 C C . LEU A 1 115 ? 4.415 -9.778 13.499 1.00 79.94 115 LEU A C 1
ATOM 855 O O . LEU A 1 115 ? 4.347 -10.799 14.181 1.00 79.94 115 LEU A O 1
ATOM 859 N N . GLU A 1 116 ? 3.400 -9.350 12.752 1.00 78.19 116 GLU A N 1
ATOM 860 C CA . GLU A 1 116 ? 2.089 -9.999 12.760 1.00 78.19 116 GLU A CA 1
ATOM 861 C C . GLU A 1 116 ? 2.121 -11.377 12.083 1.00 78.19 116 GLU A C 1
ATOM 863 O O . GLU A 1 116 ? 1.484 -12.318 12.547 1.00 78.19 116 GLU A O 1
ATOM 868 N N . SER A 1 117 ? 2.942 -11.549 11.045 1.00 83.50 117 SER A N 1
ATOM 869 C CA . SER A 1 117 ? 3.082 -12.814 10.311 1.00 83.50 117 SER A CA 1
ATOM 870 C C . SER A 1 117 ? 3.637 -13.953 11.167 1.00 83.50 117 SER A C 1
ATOM 872 O O . SER A 1 117 ? 3.388 -15.119 10.869 1.00 83.50 117 SER A O 1
ATOM 874 N N . GLN A 1 118 ? 4.353 -13.640 12.253 1.00 81.25 118 GLN A N 1
ATOM 875 C CA . GLN A 1 118 ? 4.804 -14.651 13.218 1.00 81.25 118 GLN A CA 1
ATOM 876 C C . GLN A 1 118 ? 3.633 -15.294 13.970 1.00 81.25 118 GLN A C 1
ATOM 878 O O . GLN A 1 118 ? 3.728 -16.442 14.396 1.00 81.25 118 GLN A O 1
ATOM 883 N N . ARG A 1 119 ? 2.533 -14.554 14.141 1.00 80.25 119 ARG A N 1
ATOM 884 C CA . ARG A 1 119 ? 1.312 -15.002 14.826 1.00 80.25 119 ARG A CA 1
ATOM 885 C C . ARG A 1 119 ? 0.249 -15.466 13.839 1.00 80.25 119 ARG A C 1
ATOM 887 O O . ARG A 1 119 ? -0.498 -16.393 14.133 1.00 80.25 119 ARG A O 1
ATOM 894 N N . ASN A 1 120 ? 0.203 -14.831 12.672 1.00 79.25 120 ASN A N 1
ATOM 895 C CA . ASN A 1 120 ? -0.752 -15.087 11.608 1.00 79.25 120 ASN A CA 1
ATOM 896 C C . ASN A 1 120 ? -0.028 -15.249 10.256 1.00 79.25 120 ASN A C 1
ATOM 898 O O . ASN A 1 120 ? 0.067 -14.287 9.488 1.00 79.25 120 ASN A O 1
ATOM 902 N N . PRO A 1 121 ? 0.474 -16.455 9.930 1.00 83.31 121 PRO A N 1
ATOM 903 C CA . PRO A 1 121 ? 1.214 -16.699 8.689 1.00 83.31 121 PRO A CA 1
ATOM 904 C C . PRO A 1 121 ? 0.433 -16.354 7.411 1.00 83.31 121 PRO A C 1
ATOM 906 O O . PRO A 1 121 ? 1.028 -15.932 6.415 1.00 83.31 121 PRO A O 1
ATOM 909 N N . ASP A 1 122 ? -0.899 -16.474 7.438 1.00 84.31 122 ASP A N 1
ATOM 910 C CA . ASP A 1 122 ? -1.758 -16.129 6.301 1.00 84.31 122 ASP A CA 1
ATOM 911 C C . ASP A 1 122 ? -1.694 -14.635 5.965 1.00 84.31 122 ASP A C 1
ATOM 913 O O . ASP A 1 122 ? -1.806 -14.260 4.796 1.00 84.31 122 ASP A O 1
ATOM 917 N N . LEU A 1 123 ? -1.465 -13.769 6.956 1.00 77.94 123 LEU A N 1
ATOM 918 C CA . LEU A 1 123 ? -1.315 -12.333 6.729 1.00 77.94 123 LEU A CA 1
ATOM 919 C C . LEU A 1 123 ? -0.061 -12.024 5.906 1.00 77.94 123 LEU A C 1
ATOM 921 O O . LEU A 1 123 ? -0.135 -11.250 4.952 1.00 77.94 123 LEU A O 1
ATOM 925 N N . GLY A 1 124 ? 1.063 -12.675 6.214 1.00 80.56 124 GLY A N 1
ATOM 926 C CA . GLY A 1 124 ? 2.301 -12.529 5.446 1.00 80.56 124 GLY A CA 1
ATOM 927 C C . GLY A 1 124 ? 2.139 -12.987 3.998 1.00 80.56 124 GLY A C 1
ATOM 928 O O . GLY A 1 124 ? 2.564 -12.293 3.074 1.00 80.56 124 GLY A O 1
ATOM 929 N N . ARG A 1 125 ? 1.442 -14.112 3.784 1.00 83.75 125 ARG A N 1
ATOM 930 C CA . ARG A 1 125 ? 1.121 -14.602 2.436 1.00 83.75 125 ARG A CA 1
ATOM 931 C C . ARG A 1 125 ? 0.256 -13.610 1.663 1.00 83.75 125 ARG A C 1
ATOM 933 O O . ARG A 1 125 ? 0.581 -13.273 0.531 1.00 83.75 125 ARG A O 1
ATOM 940 N N . ARG A 1 126 ? -0.817 -13.106 2.277 1.00 81.88 126 ARG A N 1
ATOM 941 C CA . ARG A 1 126 ? -1.723 -12.136 1.641 1.00 81.88 126 ARG A CA 1
ATOM 942 C C . ARG A 1 126 ? -1.017 -10.824 1.307 1.00 81.88 126 ARG A C 1
ATOM 944 O O . ARG A 1 126 ? -1.274 -10.262 0.246 1.00 81.88 126 ARG A O 1
ATOM 951 N N . PHE A 1 127 ? -0.114 -10.364 2.174 1.00 80.56 127 PHE A N 1
ATOM 952 C CA . PHE A 1 127 ? 0.735 -9.207 1.901 1.00 80.56 127 PHE A CA 1
ATOM 953 C C . PHE A 1 127 ? 1.649 -9.451 0.694 1.00 80.56 127 PHE A C 1
ATOM 955 O O . PHE A 1 127 ? 1.679 -8.631 -0.224 1.00 80.56 127 PHE A O 1
ATOM 962 N N . PHE A 1 128 ? 2.342 -10.595 0.660 1.00 82.44 128 PHE A N 1
ATOM 963 C CA . PHE A 1 128 ? 3.220 -10.959 -0.451 1.00 82.44 128 PHE A CA 1
ATOM 964 C C . PHE A 1 128 ? 2.463 -11.051 -1.781 1.00 82.44 128 PHE A C 1
ATOM 966 O O . PHE A 1 128 ? 2.892 -10.454 -2.768 1.00 82.44 128 PHE A O 1
ATOM 973 N N . ASP A 1 129 ? 1.336 -11.765 -1.802 1.00 83.62 129 ASP A N 1
ATOM 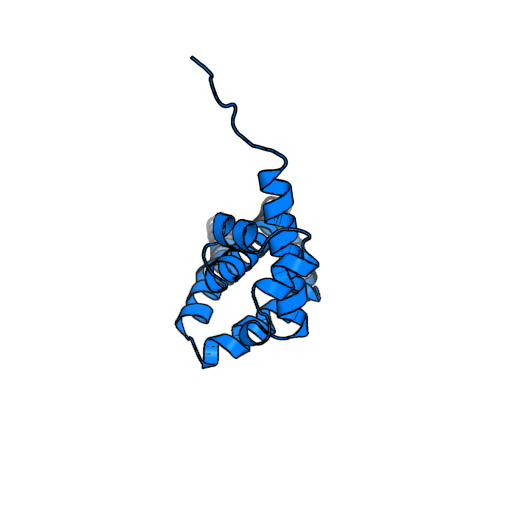974 C CA . ASP A 1 129 ? 0.537 -11.994 -3.010 1.00 83.62 129 ASP A CA 1
ATOM 975 C C . ASP A 1 129 ? -0.042 -10.684 -3.569 1.00 83.62 129 ASP A C 1
ATOM 977 O O . ASP A 1 129 ? -0.102 -10.504 -4.787 1.00 83.62 129 ASP A O 1
ATOM 981 N N . ALA A 1 130 ? -0.438 -9.753 -2.693 1.00 75.88 130 ALA A N 1
ATOM 982 C CA . ALA A 1 130 ? -0.939 -8.448 -3.105 1.00 75.88 130 ALA A CA 1
ATOM 983 C C . ALA A 1 130 ? 0.180 -7.551 -3.662 1.00 75.88 130 ALA A C 1
ATOM 985 O O . ALA A 1 130 ? 0.034 -7.032 -4.767 1.00 75.88 130 ALA A O 1
ATOM 986 N N . GLY A 1 131 ? 1.291 -7.392 -2.934 1.00 77.19 131 GLY A N 1
ATOM 987 C CA . GLY A 1 131 ? 2.335 -6.411 -3.252 1.00 77.19 131 GLY A CA 1
ATOM 988 C C . GLY A 1 131 ? 3.587 -7.013 -3.906 1.00 77.19 131 GLY A C 1
ATOM 989 O O . GLY A 1 131 ? 3.676 -7.050 -5.138 1.00 77.19 131 GLY A O 1
ATOM 990 N N . PRO A 1 132 ? 4.582 -7.471 -3.117 1.00 79.75 132 PRO A N 1
ATOM 991 C CA . PRO A 1 132 ? 5.886 -7.916 -3.623 1.00 79.75 132 PRO A CA 1
ATOM 992 C C . PRO A 1 132 ? 5.828 -8.963 -4.745 1.00 79.75 132 PRO A C 1
ATOM 994 O O . PRO A 1 132 ? 6.582 -8.886 -5.719 1.00 79.75 132 PRO A O 1
ATOM 997 N N . GLY A 1 133 ? 4.914 -9.931 -4.646 1.00 84.12 133 GLY A N 1
ATOM 998 C CA . GLY A 1 133 ? 4.729 -10.981 -5.645 1.00 84.12 133 GLY A CA 1
ATOM 999 C C . GLY A 1 133 ? 4.295 -10.432 -7.004 1.00 84.12 133 GLY A C 1
ATOM 1000 O O . GLY A 1 133 ? 4.785 -10.896 -8.038 1.00 84.12 133 GLY A O 1
ATOM 1001 N N . ARG A 1 134 ? 3.445 -9.399 -7.010 1.00 80.31 134 ARG A N 1
ATOM 1002 C CA . ARG A 1 134 ? 2.977 -8.722 -8.225 1.00 80.31 134 ARG A CA 1
ATOM 1003 C C . ARG A 1 134 ? 4.103 -7.943 -8.904 1.00 80.31 134 ARG A C 1
ATOM 1005 O O . ARG A 1 134 ? 4.284 -8.072 -10.112 1.00 80.31 134 ARG A O 1
ATOM 1012 N N . ILE A 1 135 ? 4.907 -7.210 -8.130 1.00 81.38 135 ILE A N 1
ATOM 1013 C CA . ILE A 1 135 ? 6.080 -6.471 -8.633 1.00 81.38 135 ILE A CA 1
ATOM 1014 C C . ILE A 1 135 ? 7.080 -7.429 -9.288 1.00 81.38 135 ILE A C 1
ATOM 1016 O O . ILE A 1 135 ? 7.549 -7.188 -10.402 1.00 81.38 135 ILE A O 1
ATOM 1020 N N . ARG A 1 136 ? 7.364 -8.555 -8.621 1.00 86.00 136 ARG A N 1
ATOM 1021 C CA . ARG A 1 136 ? 8.236 -9.610 -9.152 1.00 86.00 136 ARG A CA 1
ATOM 1022 C C . ARG A 1 136 ? 7.725 -10.148 -10.489 1.00 86.00 136 ARG A C 1
ATOM 1024 O O . ARG A 1 136 ? 8.524 -10.352 -11.404 1.00 86.00 136 ARG A O 1
ATOM 1031 N N . GLN A 1 137 ? 6.418 -10.387 -10.603 1.00 86.38 137 GLN A N 1
ATOM 1032 C CA . GLN A 1 137 ? 5.820 -10.883 -11.842 1.00 86.38 137 GLN A CA 1
ATOM 1033 C C . GLN A 1 137 ? 5.988 -9.873 -12.981 1.00 86.38 137 GLN A C 1
ATOM 1035 O O . GLN A 1 137 ? 6.429 -10.245 -14.062 1.00 86.38 137 GLN A O 1
ATOM 1040 N N . MET A 1 138 ? 5.738 -8.588 -12.721 1.00 82.75 138 MET A N 1
ATOM 1041 C CA . MET A 1 138 ? 5.879 -7.535 -13.732 1.00 82.75 138 MET A CA 1
ATOM 1042 C C . MET A 1 138 ? 7.309 -7.418 -14.271 1.00 82.75 138 MET A C 1
ATOM 1044 O O . MET A 1 138 ? 7.501 -7.321 -15.482 1.00 82.75 138 MET A O 1
ATOM 1048 N N . LEU A 1 139 ? 8.315 -7.464 -13.391 1.00 86.31 139 LEU A N 1
ATOM 1049 C CA . LEU A 1 139 ? 9.719 -7.453 -13.806 1.00 86.31 139 LEU A CA 1
ATOM 1050 C C . LEU A 1 139 ? 10.071 -8.693 -14.639 1.00 86.31 139 LEU A C 1
ATOM 1052 O O . LEU A 1 139 ? 10.749 -8.585 -15.659 1.00 86.31 139 LEU A O 1
ATOM 1056 N N . SER A 1 140 ? 9.578 -9.862 -14.224 1.00 90.00 140 SER A N 1
ATOM 1057 C CA . SER A 1 140 ? 9.787 -11.120 -14.950 1.00 90.00 140 SER A CA 1
ATOM 1058 C C . SER A 1 140 ? 9.198 -11.051 -16.362 1.00 90.00 140 SER A C 1
ATOM 1060 O O . SER A 1 140 ? 9.857 -11.444 -17.323 1.00 90.00 140 SER A O 1
ATOM 1062 N N . ASP A 1 141 ? 7.998 -10.486 -16.500 1.00 88.50 141 ASP A N 1
ATOM 1063 C CA . ASP A 1 141 ? 7.323 -10.327 -17.788 1.00 88.50 141 ASP A CA 1
ATOM 1064 C C . ASP A 1 141 ? 8.027 -9.312 -18.705 1.00 88.50 141 ASP A C 1
ATOM 1066 O O . ASP A 1 141 ? 7.976 -9.459 -19.928 1.00 88.50 141 ASP A O 1
ATOM 1070 N N . LEU A 1 142 ? 8.660 -8.268 -18.152 1.00 84.50 142 LEU A N 1
ATOM 1071 C CA . LEU A 1 142 ? 9.471 -7.326 -18.935 1.00 84.50 142 LEU A CA 1
ATOM 1072 C C . LEU A 1 142 ? 10.722 -8.020 -19.487 1.00 84.50 142 LEU A C 1
ATOM 1074 O O . LEU A 1 142 ? 11.007 -7.922 -20.679 1.00 84.50 142 LEU A O 1
ATOM 1078 N N . LEU A 1 143 ? 11.458 -8.722 -18.622 1.00 88.31 143 LEU A N 1
ATOM 1079 C CA . LEU A 1 143 ? 12.697 -9.406 -18.997 1.00 88.31 143 LEU A CA 1
ATOM 1080 C C . LEU A 1 143 ? 12.449 -10.533 -20.005 1.00 88.31 143 LEU A C 1
ATOM 1082 O O . LEU A 1 143 ? 13.266 -10.737 -20.896 1.00 88.31 143 LEU A O 1
ATOM 1086 N N . ALA A 1 144 ? 11.325 -11.245 -19.885 1.00 89.38 144 ALA A N 1
ATOM 1087 C CA . ALA A 1 144 ? 10.936 -12.267 -20.851 1.00 89.38 144 ALA A CA 1
ATOM 1088 C C . ALA A 1 144 ? 10.713 -11.667 -22.247 1.00 89.38 144 ALA A C 1
ATOM 1090 O O . ALA A 1 144 ? 11.292 -12.160 -23.207 1.00 89.38 144 ALA A O 1
ATOM 1091 N N . ARG A 1 145 ? 9.957 -10.563 -22.348 1.00 85.38 145 ARG A N 1
ATOM 1092 C CA . ARG A 1 145 ? 9.717 -9.876 -23.629 1.00 85.38 145 ARG A CA 1
ATOM 1093 C C . ARG A 1 145 ? 11.007 -9.394 -24.278 1.00 85.38 145 ARG A C 1
ATOM 1095 O O . ARG A 1 145 ? 11.219 -9.640 -25.451 1.00 85.38 145 ARG A O 1
ATOM 1102 N N . ALA A 1 146 ? 11.892 -8.777 -23.500 1.00 84.38 146 ALA A N 1
ATOM 1103 C CA . ALA A 1 146 ? 13.141 -8.239 -24.030 1.00 84.38 146 ALA A CA 1
ATOM 1104 C C . ALA A 1 146 ? 14.180 -9.305 -24.425 1.00 84.38 146 ALA A C 1
ATOM 1106 O O . ALA A 1 146 ? 15.189 -8.964 -25.029 1.00 84.38 146 ALA A O 1
ATOM 1107 N N . ARG A 1 147 ? 13.980 -10.571 -24.037 1.00 82.56 147 ARG A N 1
ATOM 1108 C CA . ARG A 1 147 ? 14.802 -11.703 -24.491 1.00 82.56 147 ARG A CA 1
ATOM 1109 C C . ARG A 1 147 ? 14.306 -12.274 -25.820 1.00 82.56 147 ARG A C 1
ATOM 1111 O O . ARG A 1 147 ? 15.092 -12.882 -26.539 1.00 82.56 147 ARG A O 1
ATOM 1118 N N . ASP A 1 148 ? 13.008 -12.146 -26.073 1.00 78.12 148 ASP A N 1
ATOM 1119 C CA . ASP A 1 148 ? 12.346 -12.703 -27.250 1.00 78.12 148 ASP A CA 1
ATOM 1120 C C . ASP A 1 148 ? 12.310 -11.692 -28.429 1.00 78.12 148 ASP A C 1
ATOM 1122 O O . ASP A 1 148 ? 11.960 -12.088 -29.542 1.00 78.12 148 ASP A O 1
ATOM 1126 N N . ASP A 1 149 ? 12.703 -10.430 -28.185 1.00 62.47 149 ASP A N 1
ATOM 1127 C CA . ASP A 1 149 ? 12.985 -9.358 -29.164 1.00 62.47 149 ASP A CA 1
ATOM 1128 C C . ASP A 1 149 ? 14.458 -9.376 -29.631 1.00 62.47 149 ASP A C 1
ATOM 1130 O O . ASP A 1 149 ? 14.703 -9.131 -30.838 1.00 62.47 149 ASP A O 1
#

Radius of gyration: 18.55 Å; chains: 1; bounding box: 60×29×49 Å

Foldseek 3Di:
DDDDDDPPDVLVLLLVLLLVLQLVVCLVQALVRDDLVSSCVSSVHDSVSSCVNQVDSVSSLLVNLLVLQVVLCVQLVVLCPDDDDPVSSVVSNVVSVVVSCPPSSNVSSVVSQVVVCVVVVVSVVSSCVSHVVVSVVVVVVSVVVVVVD